Protein AF-A0A258LNI6-F1 (afdb_monomer)

Foldseek 3Di:
DLQPPAKDKDKDKDWQQDQAFDAQWWKKKFFAAPVRHTPDIDIDDPVRWDPDPVDRVVGDGHGDMDITMDIDGNSPPHTDGMDMDTHD

Radius of gyration: 14.71 Å; Cα contacts (8 Å, |Δi|>4): 167; chains: 1; bounding box: 44×24×39 Å

Mean predicted aligned error: 4.55 Å

Solvent-accessible surface area (backbone atoms only — not comparable to full-atom values): 5318 Å² total; per-residue (Å²): 141,76,90,70,63,44,68,44,74,52,74,52,70,51,66,38,87,50,90,53,67,40,73,60,47,36,36,37,45,31,34,10,27,89,83,68,46,80,75,45,74,47,78,40,50,44,81,76,46,46,98,48,67,68,52,57,76,70,31,41,43,45,66,37,72,47,80,36,59,47,79,48,73,43,79,73,57,77,70,67,46,74,50,78,47,80,43,128

pLDDT: mean 90.92, std 11.18, range [41.69, 97.62]

Sequence (88 aa):
DAERSGLIYFSTTLINTGNHTVAFPDLELTLTDTQENPVLRRLFKPAEYLITQALVDDGFKARAEVKIKLAMTTSGAPVSGYRVFVTY

Secondary structure (DSSP, 8-state):
--TTTTEEEEEEEEE--SSS-BPPPEEEEEEE-TT--EEEEEEE-HHHHSS-HHHHH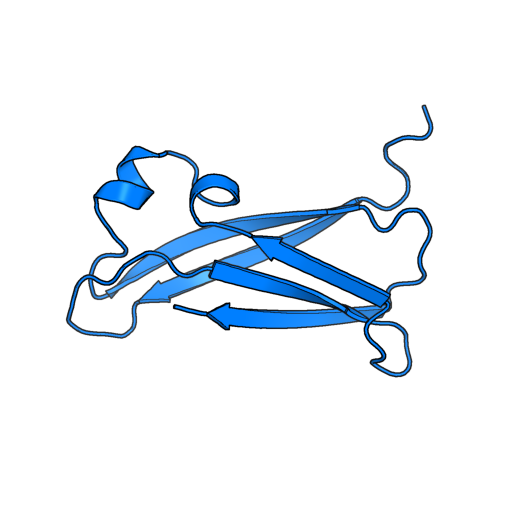H-B-TT-EEEEEEEEE-TT----EEEEEEE-

Structure (mmCIF, N/CA/C/O backbone):
data_AF-A0A258LNI6-F1
#
_entry.id   AF-A0A258LNI6-F1
#
loop_
_atom_site.group_PDB
_atom_site.id
_atom_site.type_symbol
_atom_site.label_atom_id
_atom_site.label_alt_id
_atom_site.label_comp_id
_atom_site.label_asym_id
_atom_site.label_entity_id
_atom_site.label_seq_id
_atom_site.pdbx_PDB_ins_code
_atom_site.Cartn_x
_atom_site.Cartn_y
_atom_site.Cartn_z
_atom_site.occupancy
_atom_site.B_iso_or_equiv
_atom_site.auth_seq_id
_atom_site.auth_comp_id
_atom_site.auth_asym_id
_atom_site.auth_atom_id
_atom_site.pdbx_PDB_model_num
ATOM 1 N N . ASP A 1 1 ? -25.131 10.984 4.621 1.00 41.69 1 ASP A N 1
ATOM 2 C CA . ASP A 1 1 ? -23.682 11.243 4.682 1.00 41.69 1 ASP A CA 1
ATOM 3 C C . ASP A 1 1 ? -23.019 10.349 5.741 1.00 41.69 1 ASP A C 1
ATOM 5 O O . ASP A 1 1 ? -22.459 10.829 6.713 1.00 41.69 1 ASP A O 1
ATOM 9 N N . ALA A 1 2 ? -23.165 9.023 5.600 1.00 44.84 2 ALA A N 1
ATOM 10 C CA . ALA A 1 2 ? -22.728 8.024 6.589 1.00 44.84 2 ALA A CA 1
ATOM 11 C C . ALA A 1 2 ? -21.527 7.184 6.106 1.00 44.84 2 ALA A C 1
ATOM 13 O O . ALA A 1 2 ? -21.027 6.337 6.837 1.00 44.84 2 ALA A O 1
ATOM 14 N N . GLU A 1 3 ? -21.044 7.423 4.883 1.00 52.22 3 GLU A N 1
ATOM 15 C CA . GLU A 1 3 ? -20.071 6.545 4.217 1.00 52.22 3 GLU A CA 1
ATOM 16 C C . GLU A 1 3 ? -18.600 6.911 4.481 1.00 52.22 3 GLU A C 1
ATOM 18 O O . GLU A 1 3 ? -17.700 6.229 4.000 1.00 52.22 3 GLU A O 1
ATOM 23 N N . ARG A 1 4 ? -18.323 7.971 5.258 1.00 53.25 4 ARG A N 1
ATOM 24 C CA . ARG A 1 4 ? -16.946 8.410 5.579 1.00 53.25 4 ARG A CA 1
ATOM 25 C C . ARG A 1 4 ? -16.536 8.244 7.041 1.00 53.25 4 ARG A C 1
ATOM 27 O O . ARG A 1 4 ? -15.416 8.608 7.398 1.00 53.25 4 ARG A O 1
ATOM 34 N N . SER A 1 5 ? -17.390 7.678 7.888 1.00 59.66 5 SER A N 1
ATOM 35 C CA . SER A 1 5 ? -17.015 7.350 9.264 1.00 59.66 5 SER A CA 1
ATOM 36 C C . SER A 1 5 ? -16.109 6.117 9.261 1.00 59.66 5 SER A C 1
ATOM 38 O O . SER A 1 5 ? -16.569 5.005 9.018 1.00 59.66 5 SER A O 1
ATOM 40 N N . GLY A 1 6 ? -14.810 6.314 9.507 1.00 82.06 6 GLY A N 1
ATOM 41 C CA . GLY A 1 6 ? -13.853 5.214 9.660 1.00 82.06 6 GLY A CA 1
ATOM 42 C C . GLY A 1 6 ? -12.903 4.968 8.486 1.00 82.06 6 GLY A C 1
ATOM 43 O O . GLY A 1 6 ? -12.329 3.893 8.402 1.00 82.06 6 GLY A O 1
ATOM 44 N N . LEU A 1 7 ? -12.701 5.906 7.558 1.00 89.25 7 LEU A N 1
ATOM 45 C CA . LEU A 1 7 ? -11.678 5.719 6.521 1.00 89.25 7 LEU A CA 1
ATOM 46 C C . LEU A 1 7 ? -10.266 5.936 7.088 1.00 89.25 7 LEU A C 1
ATOM 48 O O . LEU A 1 7 ? -9.941 7.025 7.560 1.00 89.25 7 LEU A O 1
ATOM 52 N N . ILE A 1 8 ? -9.415 4.917 6.989 1.00 91.69 8 ILE A N 1
ATOM 53 C CA . I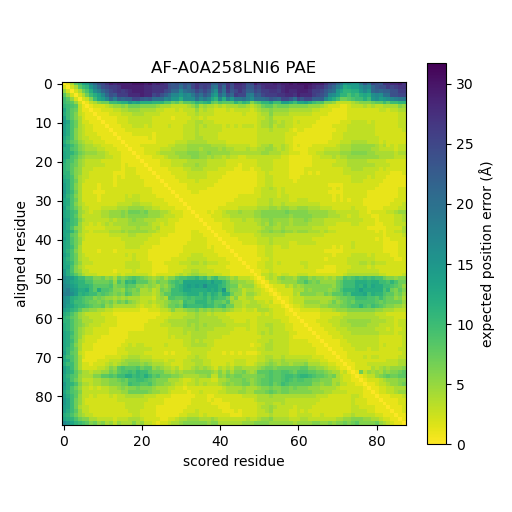LE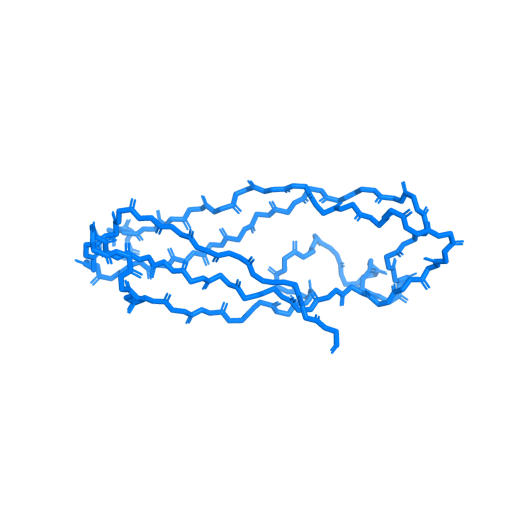 A 1 8 ? -7.996 4.967 7.351 1.00 91.69 8 ILE A CA 1
ATOM 54 C C . ILE A 1 8 ? -7.148 4.926 6.084 1.00 91.69 8 ILE A C 1
ATOM 56 O O . ILE A 1 8 ? -7.398 4.136 5.170 1.00 91.69 8 ILE A O 1
ATOM 60 N N . TYR A 1 9 ? -6.108 5.761 6.060 1.00 93.62 9 TYR A N 1
ATOM 61 C CA . TYR A 1 9 ? -5.080 5.738 5.030 1.00 93.62 9 TYR A CA 1
ATOM 62 C C . TYR A 1 9 ? -3.739 5.303 5.606 1.00 93.62 9 TYR A C 1
ATOM 64 O O . TYR A 1 9 ? -3.233 5.917 6.544 1.00 93.62 9 TYR A O 1
ATOM 72 N N . PHE A 1 10 ? -3.127 4.306 4.980 1.00 94.75 10 PHE A N 1
ATOM 73 C CA . PHE A 1 10 ? -1.759 3.891 5.251 1.00 94.75 10 PHE A CA 1
ATOM 74 C C . PHE A 1 10 ? -0.864 4.373 4.108 1.00 94.75 10 PHE A C 1
ATOM 76 O O . PHE A 1 10 ? -1.009 3.921 2.973 1.00 94.75 10 PHE A O 1
ATOM 83 N N . SER A 1 11 ? 0.025 5.325 4.390 1.00 95.31 11 SER A N 1
ATOM 84 C CA . SER A 1 11 ? 0.988 5.840 3.408 1.00 95.31 11 SER A CA 1
ATOM 85 C C . SER A 1 11 ? 2.371 5.294 3.727 1.00 95.31 11 SER A C 1
ATOM 87 O O . SER A 1 11 ? 2.824 5.413 4.863 1.00 95.31 11 SER A O 1
ATOM 89 N N . THR A 1 12 ? 3.043 4.715 2.738 1.00 94.69 12 THR A N 1
ATOM 90 C CA . THR A 1 12 ? 4.397 4.175 2.906 1.00 94.69 12 THR A CA 1
ATOM 91 C C . THR A 1 12 ? 5.204 4.307 1.617 1.00 94.69 12 THR A C 1
ATOM 93 O O . THR A 1 12 ? 4.662 4.645 0.562 1.00 94.69 12 THR A O 1
ATOM 96 N N . THR A 1 13 ? 6.498 4.020 1.699 1.00 95.94 13 THR A N 1
ATOM 97 C CA . THR A 1 13 ? 7.387 3.889 0.546 1.00 95.94 13 THR A CA 1
ATOM 98 C C . THR A 1 13 ? 7.803 2.429 0.420 1.00 95.94 13 THR A C 1
ATOM 100 O O . THR A 1 13 ? 8.420 1.878 1.331 1.00 95.94 13 THR A O 1
ATOM 103 N N . LEU A 1 14 ? 7.485 1.803 -0.711 1.00 95.50 14 LEU A N 1
ATOM 104 C CA . LEU A 1 14 ? 8.075 0.525 -1.096 1.00 95.50 14 LEU A CA 1
ATOM 105 C C . LEU A 1 14 ? 9.440 0.777 -1.726 1.00 95.50 14 LEU A C 1
ATOM 107 O O . LEU A 1 14 ? 9.580 1.689 -2.538 1.00 95.50 14 LEU A O 1
ATOM 111 N N . ILE A 1 15 ? 10.429 -0.046 -1.382 1.00 96.50 15 ILE A N 1
ATOM 112 C CA . ILE A 1 15 ? 11.792 0.051 -1.913 1.00 96.50 15 ILE A CA 1
ATOM 113 C C . ILE A 1 15 ? 12.233 -1.339 -2.369 1.00 96.50 15 ILE A C 1
ATOM 115 O O . ILE A 1 15 ? 12.244 -2.276 -1.569 1.00 96.50 15 ILE A O 1
ATOM 119 N N . ASN A 1 16 ? 12.629 -1.475 -3.636 1.00 96.50 16 ASN A N 1
ATOM 120 C CA . ASN A 1 16 ? 13.306 -2.674 -4.114 1.00 96.50 16 ASN A CA 1
ATOM 121 C C . ASN A 1 16 ? 14.792 -2.549 -3.766 1.00 96.50 16 ASN A C 1
ATOM 123 O O . ASN A 1 16 ? 15.557 -1.884 -4.461 1.00 96.50 16 ASN A O 1
ATOM 127 N N . THR A 1 17 ? 15.220 -3.191 -2.682 1.00 96.50 17 THR A N 1
ATOM 128 C CA . THR A 1 17 ? 16.622 -3.158 -2.230 1.00 96.50 17 THR A CA 1
ATOM 129 C C . THR A 1 17 ? 17.536 -4.117 -3.003 1.00 96.50 17 THR A C 1
ATOM 131 O O . THR A 1 17 ? 18.746 -4.127 -2.769 1.00 96.50 17 THR A O 1
ATOM 134 N N . GLY A 1 18 ? 16.984 -4.906 -3.927 1.00 96.38 18 GLY A N 1
ATOM 135 C CA . GLY A 1 18 ? 17.710 -5.853 -4.763 1.00 96.38 18 GLY A CA 1
ATOM 136 C C . GLY A 1 18 ? 18.364 -5.225 -5.996 1.00 96.38 18 GLY A C 1
ATOM 137 O O . GLY A 1 18 ? 18.230 -4.036 -6.288 1.00 96.38 18 GLY A O 1
ATOM 138 N N . ASN A 1 19 ? 19.082 -6.067 -6.742 1.00 97.62 19 ASN A N 1
ATOM 139 C CA . ASN A 1 19 ? 19.789 -5.688 -7.973 1.00 97.62 19 ASN A CA 1
ATOM 140 C C . ASN A 1 19 ? 19.038 -6.087 -9.254 1.00 97.62 19 ASN A C 1
ATOM 142 O O . ASN A 1 19 ? 19.561 -5.908 -10.350 1.00 97.62 19 ASN A O 1
ATOM 146 N N . HIS A 1 20 ? 17.827 -6.628 -9.126 1.00 96.88 20 HIS A N 1
ATOM 147 C CA . HIS A 1 20 ? 17.018 -7.095 -10.246 1.00 96.88 20 HIS A CA 1
ATOM 148 C C . HIS A 1 20 ? 15.631 -6.463 -10.205 1.00 96.88 20 HIS A C 1
ATOM 150 O O . HIS A 1 20 ? 15.106 -6.165 -9.131 1.00 96.88 20 HIS A O 1
ATOM 156 N N . THR A 1 21 ? 15.045 -6.273 -11.385 1.00 96.56 21 THR A N 1
ATOM 157 C CA . THR A 1 21 ? 13.618 -5.976 -11.508 1.00 96.56 21 THR A CA 1
ATOM 158 C C . THR A 1 21 ? 12.821 -7.195 -11.056 1.00 96.56 21 THR A C 1
ATOM 160 O O . THR A 1 21 ? 13.120 -8.316 -11.467 1.00 96.56 21 THR A O 1
ATOM 163 N N . VAL A 1 22 ? 11.821 -6.970 -10.210 1.00 95.62 22 VAL A N 1
ATOM 164 C CA . VAL A 1 22 ? 10.893 -7.998 -9.712 1.00 95.62 22 VAL A CA 1
ATOM 165 C C . VAL A 1 22 ? 9.456 -7.593 -10.028 1.00 95.62 22 VAL A C 1
ATOM 167 O O . VAL A 1 22 ? 9.209 -6.453 -10.412 1.00 95.62 22 VAL A O 1
ATOM 170 N N . ALA A 1 23 ? 8.493 -8.500 -9.878 1.00 95.62 23 ALA A N 1
ATOM 171 C CA . ALA A 1 23 ? 7.084 -8.116 -9.933 1.00 95.62 23 ALA A CA 1
ATOM 172 C C . ALA A 1 23 ? 6.743 -7.155 -8.780 1.00 95.62 23 ALA A C 1
ATOM 174 O O . ALA A 1 23 ? 7.381 -7.184 -7.729 1.00 95.62 23 ALA A O 1
ATOM 175 N N . PHE A 1 24 ? 5.731 -6.305 -8.948 1.00 96.69 24 PHE A N 1
ATOM 176 C CA . PHE A 1 24 ? 5.175 -5.595 -7.799 1.00 96.69 24 PHE A CA 1
ATOM 177 C C . PHE A 1 24 ? 4.473 -6.596 -6.867 1.00 96.69 24 PHE A C 1
ATOM 179 O O . PHE A 1 24 ? 3.734 -7.447 -7.363 1.00 96.69 24 PHE A O 1
ATOM 186 N N . PRO A 1 25 ? 4.695 -6.523 -5.544 1.00 96.50 25 PRO A N 1
ATOM 187 C CA . PRO A 1 25 ? 4.153 -7.506 -4.616 1.00 96.50 25 PRO A CA 1
ATOM 188 C C . PRO A 1 25 ? 2.668 -7.271 -4.335 1.00 96.50 25 PRO A C 1
ATOM 190 O O . PRO A 1 25 ? 2.161 -6.153 -4.441 1.00 96.50 25 PRO A O 1
ATOM 193 N N . ASP A 1 26 ? 1.983 -8.295 -3.858 1.00 97.19 26 ASP A N 1
ATOM 194 C CA . ASP A 1 26 ? 0.755 -8.077 -3.109 1.00 97.19 26 ASP A CA 1
ATOM 195 C C . ASP A 1 26 ? 1.087 -7.510 -1.722 1.00 97.19 26 ASP A C 1
ATOM 197 O O . ASP A 1 26 ? 2.112 -7.841 -1.114 1.00 97.19 26 ASP A O 1
ATOM 201 N N . LEU A 1 27 ? 0.207 -6.656 -1.205 1.00 97.62 27 LEU A N 1
ATOM 202 C CA . LEU A 1 27 ? 0.349 -6.073 0.126 1.00 97.62 27 LEU A CA 1
ATOM 203 C C . LEU A 1 27 ? -0.834 -6.466 0.991 1.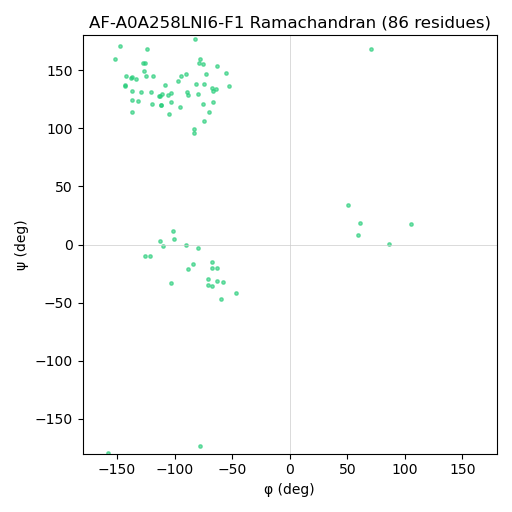00 97.62 27 LEU A C 1
ATOM 205 O O . LEU A 1 27 ? -1.972 -6.123 0.684 1.00 97.62 27 LEU A O 1
ATOM 209 N N . GLU A 1 28 ? -0.581 -7.134 2.105 1.00 97.62 28 GLU A N 1
ATOM 210 C CA . GLU A 1 28 ? -1.614 -7.370 3.105 1.00 97.62 28 GLU A CA 1
ATOM 211 C C . GLU A 1 28 ? -1.527 -6.291 4.183 1.00 97.62 28 GLU A C 1
ATOM 213 O O . GLU A 1 28 ? -0.523 -6.195 4.887 1.00 97.62 28 GLU A O 1
ATOM 218 N N . LEU A 1 29 ? -2.586 -5.495 4.338 1.00 97.31 29 LEU A N 1
ATOM 219 C CA . LEU A 1 29 ? -2.753 -4.589 5.472 1.00 97.31 29 LEU A CA 1
ATOM 220 C C . LEU A 1 29 ? -3.754 -5.212 6.441 1.00 97.31 29 LEU A C 1
ATOM 222 O O . LEU A 1 29 ? -4.900 -5.492 6.083 1.00 97.31 29 LEU A O 1
ATOM 226 N N . THR A 1 30 ? -3.319 -5.396 7.680 1.00 97.25 30 TH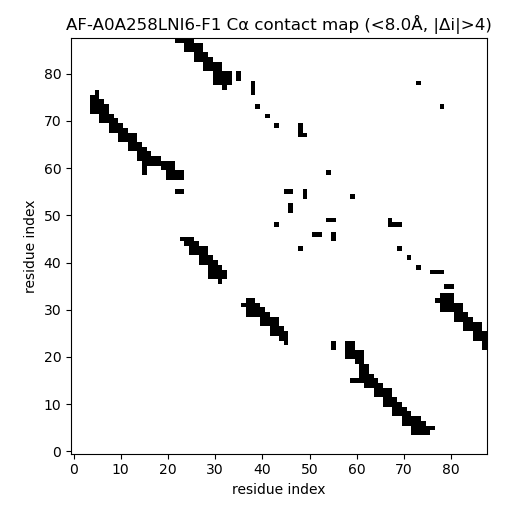R A N 1
ATOM 227 C CA . THR A 1 30 ? -4.166 -5.815 8.795 1.00 97.25 30 THR A CA 1
ATOM 228 C C . THR A 1 30 ? -4.246 -4.672 9.799 1.00 97.25 30 THR A C 1
ATOM 230 O O . THR A 1 30 ? -3.217 -4.163 10.232 1.00 97.25 30 THR A O 1
ATOM 233 N N . LEU A 1 31 ? -5.452 -4.272 10.186 1.00 96.31 31 LEU A N 1
ATOM 234 C CA . LEU A 1 31 ? -5.692 -3.347 11.293 1.00 96.31 31 LEU A CA 1
ATOM 235 C C . LEU A 1 31 ? -5.953 -4.147 12.568 1.00 96.31 31 LEU A C 1
ATOM 237 O O . LEU A 1 31 ? -6.560 -5.220 12.506 1.00 96.31 31 LEU A O 1
ATOM 241 N N . THR A 1 32 ? -5.511 -3.633 13.714 1.00 96.81 32 THR A N 1
ATOM 242 C CA . THR A 1 32 ? -5.611 -4.333 15.002 1.00 96.81 32 THR A CA 1
ATOM 243 C C . THR A 1 32 ? -6.303 -3.509 16.081 1.00 96.81 32 THR A C 1
ATOM 245 O O . THR A 1 32 ? -6.297 -2.276 16.026 1.00 96.81 32 THR A O 1
ATOM 248 N N . ASP A 1 33 ? -6.867 -4.187 17.080 1.00 95.19 33 ASP A N 1
ATOM 249 C CA . ASP A 1 33 ? -7.355 -3.564 18.316 1.00 95.19 33 ASP A CA 1
ATOM 250 C C . ASP A 1 33 ? -6.199 -3.223 19.286 1.00 95.19 33 ASP A C 1
ATOM 252 O O . ASP A 1 33 ? -5.016 -3.342 18.949 1.00 95.19 33 ASP A O 1
ATOM 256 N N . THR A 1 34 ? -6.540 -2.772 20.496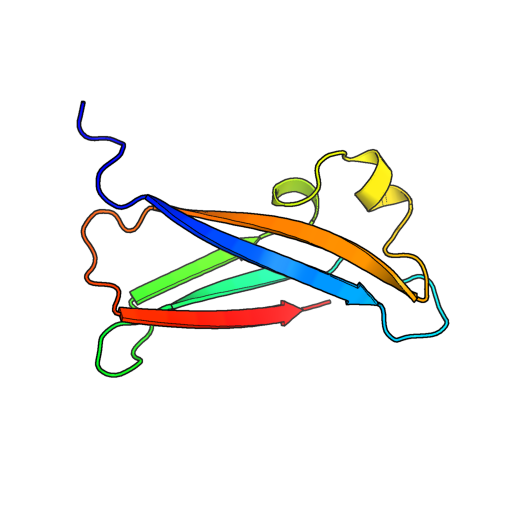 1.00 95.50 34 THR A N 1
ATOM 257 C CA . THR A 1 34 ? -5.585 -2.420 21.566 1.00 95.50 34 THR A CA 1
ATOM 258 C C . THR A 1 34 ? -4.821 -3.615 22.142 1.00 95.50 34 THR A C 1
ATOM 260 O O . THR A 1 34 ? -3.821 -3.419 22.826 1.00 95.50 34 THR A O 1
ATOM 263 N N . GLN A 1 35 ? -5.278 -4.839 21.880 1.00 96.44 35 GLN A N 1
ATOM 264 C CA . GLN A 1 35 ? -4.645 -6.095 22.291 1.00 96.44 35 GLN A CA 1
ATOM 265 C C . GLN A 1 35 ? -3.870 -6.741 21.128 1.00 96.44 35 GLN A C 1
ATOM 267 O O . GLN A 1 35 ? -3.467 -7.897 21.214 1.00 96.44 35 GLN A O 1
ATOM 272 N N . GLU A 1 36 ? -3.670 -5.998 20.034 1.00 94.75 36 GLU A N 1
ATOM 273 C CA . GLU A 1 36 ? -3.058 -6.449 18.783 1.00 94.75 36 GLU A CA 1
ATOM 274 C C . GLU A 1 36 ? -3.785 -7.598 18.054 1.00 94.75 36 GLU A C 1
ATOM 276 O O . GLU A 1 36 ? -3.206 -8.253 17.168 1.00 94.75 36 GLU A O 1
ATOM 281 N N . ASN A 1 37 ? -5.061 -7.832 18.366 1.00 96.25 37 ASN A N 1
ATOM 282 C CA . ASN A 1 37 ? -5.875 -8.790 17.624 1.00 96.25 37 ASN A CA 1
ATOM 283 C C . ASN A 1 37 ? -6.259 -8.196 16.263 1.00 96.25 37 ASN A C 1
ATOM 285 O O . ASN A 1 37 ? -6.619 -7.018 16.197 1.00 96.25 37 ASN A O 1
ATOM 289 N N . PRO A 1 38 ? -6.215 -8.975 15.166 1.00 96.56 38 PRO A N 1
ATOM 290 C CA . PRO A 1 38 ? -6.641 -8.497 13.857 1.00 96.56 38 PRO A CA 1
ATOM 291 C C . PRO A 1 38 ? -8.152 -8.235 13.850 1.00 96.56 38 PRO A C 1
ATOM 293 O O . PRO A 1 38 ? -8.939 -9.146 14.093 1.00 96.56 38 PRO A O 1
ATOM 296 N N . VAL A 1 39 ? -8.556 -7.006 13.529 1.00 95.62 39 VAL A N 1
ATOM 297 C CA . VAL A 1 39 ? -9.977 -6.626 13.407 1.00 95.62 39 VAL A CA 1
ATOM 298 C C . VAL A 1 39 ? -10.420 -6.512 11.955 1.00 95.62 39 VAL A C 1
ATOM 300 O O . VAL A 1 39 ? -11.560 -6.824 11.626 1.00 95.62 39 VAL A O 1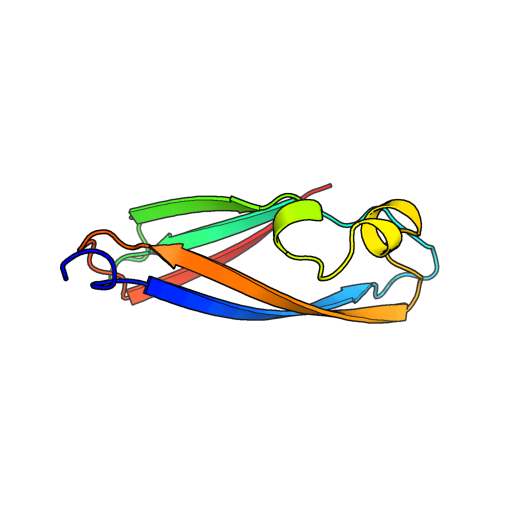
ATOM 303 N N . LEU A 1 40 ? -9.515 -6.093 11.069 1.00 95.75 40 LEU A N 1
ATOM 304 C CA . LEU A 1 40 ? -9.752 -5.991 9.632 1.00 95.75 40 LEU A CA 1
ATOM 305 C C . LEU A 1 40 ? -8.497 -6.406 8.885 1.00 95.75 40 LEU A C 1
ATOM 307 O O . LEU A 1 40 ? -7.384 -6.120 9.323 1.00 95.75 40 LEU A O 1
ATOM 311 N N . ARG A 1 41 ? -8.679 -7.050 7.737 1.00 96.06 41 ARG A N 1
ATOM 312 C CA . ARG A 1 41 ? -7.590 -7.482 6.867 1.00 96.06 41 ARG A CA 1
ATOM 313 C C . ARG A 1 41 ? -8.002 -7.318 5.420 1.00 96.06 41 ARG A C 1
ATOM 315 O O . ARG A 1 41 ? -9.110 -7.697 5.044 1.00 96.06 41 ARG A O 1
ATOM 322 N N . ARG A 1 42 ? -7.092 -6.791 4.608 1.00 95.94 42 ARG A N 1
ATOM 323 C CA . ARG A 1 42 ? -7.268 -6.705 3.161 1.00 95.94 42 ARG A CA 1
ATOM 324 C C . ARG A 1 42 ? -5.947 -6.946 2.451 1.00 95.94 42 ARG A C 1
ATOM 326 O O . ARG A 1 42 ? -4.922 -6.390 2.841 1.00 95.94 42 ARG A O 1
ATOM 333 N N . LEU A 1 43 ? -6.020 -7.732 1.385 1.00 97.12 43 LEU A N 1
ATOM 334 C CA . LEU A 1 43 ? -4.963 -7.876 0.397 1.00 97.12 43 LEU A CA 1
ATOM 335 C C . LEU A 1 43 ? -5.166 -6.822 -0.695 1.00 97.12 43 LEU A C 1
ATOM 337 O O . LEU A 1 43 ? -6.278 -6.674 -1.200 1.00 97.12 43 LEU A O 1
ATOM 341 N N . PHE A 1 44 ? -4.106 -6.104 -1.036 1.00 96.94 44 PHE A N 1
ATOM 342 C CA . PHE A 1 44 ? -4.062 -5.122 -2.108 1.00 96.94 44 PHE A CA 1
ATOM 343 C C . PHE A 1 44 ? -3.167 -5.654 -3.219 1.00 96.94 44 PHE A C 1
ATOM 345 O O . PHE A 1 44 ? -1.975 -5.894 -3.007 1.00 96.94 44 PHE A O 1
ATOM 352 N N . LYS A 1 45 ? -3.744 -5.814 -4.406 1.00 96.00 45 LYS A N 1
ATOM 353 C CA . LYS A 1 45 ? -3.016 -6.136 -5.631 1.00 96.00 45 LYS A CA 1
ATOM 354 C C . LYS A 1 45 ? -2.281 -4.896 -6.157 1.00 96.00 45 LYS A C 1
ATOM 356 O O . LYS A 1 45 ? -2.755 -3.782 -5.927 1.00 96.00 45 LYS A O 1
ATOM 361 N N . PRO A 1 46 ? -1.190 -5.050 -6.931 1.00 95.81 46 PRO A N 1
ATOM 362 C CA . PRO A 1 46 ? -0.468 -3.930 -7.546 1.00 95.81 46 PRO A CA 1
ATOM 363 C C . PRO A 1 46 ? -1.354 -2.899 -8.249 1.00 95.81 46 PRO A C 1
ATOM 365 O O . PRO A 1 46 ? -1.173 -1.696 -8.069 1.00 95.81 46 PRO A O 1
ATOM 368 N N . ALA A 1 47 ? -2.367 -3.364 -8.981 1.00 93.88 47 ALA A N 1
ATOM 369 C CA . ALA A 1 47 ? -3.314 -2.502 -9.686 1.00 93.88 47 ALA A CA 1
ATOM 370 C C . ALA A 1 47 ? -4.155 -1.600 -8.756 1.00 93.88 47 ALA A C 1
ATOM 372 O O . ALA A 1 47 ? -4.702 -0.600 -9.208 1.00 93.88 47 ALA A O 1
ATOM 373 N N . GLU A 1 48 ? -4.271 -1.930 -7.465 1.00 94.38 48 GLU A N 1
ATOM 374 C CA . GLU A 1 48 ? -5.057 -1.161 -6.492 1.00 94.38 48 GLU A CA 1
ATOM 375 C C . GLU A 1 48 ? -4.258 -0.043 -5.813 1.00 94.38 48 GLU A C 1
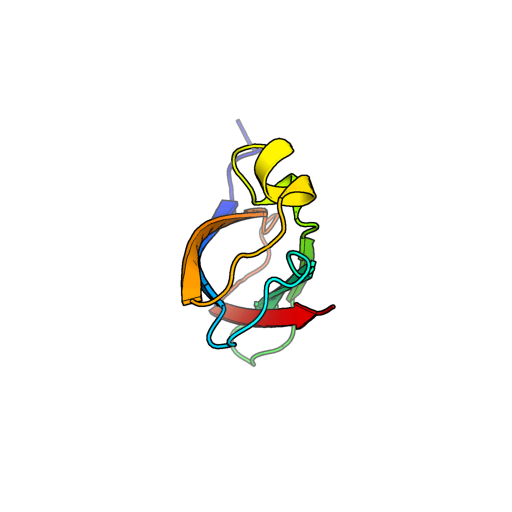ATOM 377 O O . GLU A 1 48 ? -4.858 0.877 -5.256 1.00 94.38 48 GLU A O 1
ATOM 382 N N . TYR A 1 49 ? -2.923 -0.122 -5.813 1.00 94.25 49 TYR A N 1
ATOM 383 C CA . TYR A 1 49 ? -2.074 0.831 -5.088 1.00 94.25 49 TYR A CA 1
ATOM 384 C C . TYR A 1 49 ? -1.078 1.592 -5.968 1.00 94.25 49 TYR A C 1
ATOM 386 O O . TYR A 1 49 ? -0.453 2.544 -5.492 1.00 94.25 49 TYR A O 1
ATOM 394 N N . LEU A 1 50 ? -0.918 1.199 -7.233 1.00 93.56 50 LEU A N 1
ATOM 395 C CA . LEU A 1 50 ? -0.111 1.925 -8.209 1.00 93.56 50 LEU A CA 1
ATOM 396 C C . LEU A 1 50 ? -0.952 2.954 -8.968 1.00 93.56 50 LEU A C 1
ATOM 398 O O . LEU A 1 50 ? -2.129 2.756 -9.243 1.00 93.56 50 LEU A O 1
ATOM 402 N N . ILE A 1 51 ? -0.315 4.071 -9.323 1.00 82.44 51 ILE A N 1
ATOM 403 C CA . ILE A 1 51 ? -0.971 5.204 -9.996 1.00 82.44 51 ILE A CA 1
ATOM 404 C C . ILE A 1 51 ? -1.328 4.857 -11.449 1.00 82.44 51 ILE A C 1
ATOM 406 O O . ILE A 1 51 ? -2.297 5.385 -11.991 1.00 82.44 51 ILE A O 1
ATOM 410 N N . THR A 1 52 ? -0.550 3.982 -12.093 1.00 82.25 52 THR A N 1
ATOM 411 C CA . THR A 1 52 ? -0.774 3.570 -13.481 1.00 82.25 52 THR A CA 1
ATOM 412 C C . THR A 1 52 ? -0.568 2.070 -13.650 1.00 82.25 52 THR A C 1
ATOM 414 O O . THR A 1 52 ? 0.350 1.485 -13.075 1.00 82.25 52 THR A O 1
ATOM 417 N N . GLN A 1 53 ? -1.392 1.456 -14.500 1.00 78.06 53 GLN A N 1
ATOM 418 C CA . GLN A 1 53 ? -1.250 0.044 -14.862 1.00 78.06 53 GLN A CA 1
ATOM 419 C C . GLN A 1 53 ? 0.077 -0.229 -15.590 1.00 78.06 53 GLN A C 1
ATOM 421 O O . GLN A 1 53 ? 0.673 -1.276 -15.393 1.00 78.06 53 GLN A O 1
ATOM 426 N N . ALA A 1 54 ? 0.593 0.747 -16.346 1.00 74.81 54 ALA A N 1
ATOM 427 C CA . ALA A 1 54 ? 1.883 0.635 -17.026 1.00 74.81 54 ALA A CA 1
ATOM 428 C C . ALA A 1 54 ? 3.050 0.348 -16.061 1.00 74.81 54 ALA A C 1
ATOM 430 O O . ALA A 1 54 ? 3.984 -0.354 -16.427 1.00 74.81 54 ALA A O 1
ATOM 431 N N . LEU A 1 55 ? 2.994 0.845 -14.816 1.00 80.31 55 LEU A N 1
ATOM 432 C CA . LEU A 1 55 ? 4.003 0.511 -13.807 1.00 80.31 55 LEU A CA 1
ATOM 433 C C . LEU A 1 55 ? 3.938 -0.963 -13.399 1.00 80.31 55 LEU A C 1
ATOM 435 O O . LEU A 1 55 ? 4.980 -1.556 -13.150 1.00 80.31 55 LEU A O 1
ATOM 439 N N . VAL A 1 56 ? 2.741 -1.555 -13.346 1.00 81.25 56 VAL A N 1
ATOM 440 C CA . VAL A 1 56 ? 2.577 -2.984 -13.035 1.00 81.25 56 VAL A CA 1
ATOM 441 C C . VAL A 1 56 ? 3.327 -3.824 -14.069 1.00 81.25 56 VAL A C 1
ATOM 443 O O . VAL A 1 56 ? 4.094 -4.707 -13.689 1.00 81.25 56 VAL A O 1
ATOM 446 N N . ASP A 1 57 ? 3.146 -3.502 -15.352 1.00 84.94 57 ASP A N 1
ATOM 447 C CA . ASP A 1 57 ? 3.727 -4.247 -16.473 1.00 84.94 57 ASP A CA 1
ATOM 448 C C . ASP A 1 57 ? 5.254 -4.054 -16.577 1.00 84.94 57 ASP A C 1
ATOM 450 O O . ASP A 1 57 ? 5.981 -4.995 -16.894 1.00 84.94 57 ASP A O 1
ATOM 454 N N . ASP A 1 58 ? 5.755 -2.860 -16.243 1.00 87.81 58 ASP A N 1
ATOM 455 C CA . ASP A 1 58 ? 7.191 -2.533 -16.194 1.00 87.81 58 ASP A CA 1
ATOM 456 C C . ASP A 1 58 ? 7.951 -3.268 -15.070 1.00 87.81 58 ASP A C 1
ATOM 458 O O . ASP A 1 58 ? 9.186 -3.361 -15.099 1.00 87.81 58 ASP A O 1
ATOM 462 N N . GLY A 1 59 ? 7.226 -3.750 -14.058 1.00 92.31 59 GLY A N 1
ATOM 463 C CA . GLY A 1 59 ? 7.785 -4.341 -12.850 1.00 92.31 59 GLY A CA 1
ATOM 464 C C . GLY A 1 59 ? 8.465 -3.331 -11.918 1.00 92.31 59 GLY A C 1
ATOM 465 O O . GLY A 1 59 ? 8.736 -2.169 -12.241 1.00 92.31 59 GLY A O 1
ATOM 466 N N . PHE A 1 60 ? 8.772 -3.789 -10.707 1.00 96.06 60 PHE A N 1
ATOM 467 C CA . PHE A 1 60 ? 9.451 -2.993 -9.702 1.00 96.06 60 PHE A CA 1
ATOM 468 C C . PHE A 1 60 ? 10.965 -3.017 -9.936 1.00 96.06 60 PHE A C 1
ATOM 470 O O . PHE A 1 60 ? 11.674 -3.945 -9.534 1.00 96.06 60 PHE A O 1
ATOM 477 N N . LYS A 1 61 ? 11.460 -1.987 -10.628 1.00 96.69 61 LYS A N 1
ATOM 478 C CA . LYS A 1 61 ? 12.863 -1.855 -11.052 1.00 96.69 61 LYS A CA 1
ATOM 479 C C . LYS A 1 61 ? 13.844 -1.952 -9.876 1.00 96.69 61 LYS A C 1
ATOM 481 O O . LYS A 1 61 ? 13.546 -1.531 -8.759 1.00 96.69 61 LYS A O 1
ATOM 486 N N . ALA A 1 62 ? 15.029 -2.503 -10.141 1.00 96.94 62 ALA A N 1
ATOM 487 C CA . ALA A 1 62 ? 16.108 -2.605 -9.158 1.00 96.94 62 ALA A CA 1
ATOM 488 C C . ALA A 1 62 ? 16.421 -1.237 -8.534 1.00 96.94 62 ALA A C 1
ATOM 490 O O . ALA A 1 62 ? 16.516 -0.243 -9.255 1.00 96.94 62 ALA A O 1
ATOM 491 N N . ARG A 1 63 ? 16.607 -1.191 -7.209 1.00 96.75 63 ARG A N 1
ATOM 492 C CA . ARG A 1 63 ? 16.926 0.036 -6.451 1.00 96.75 63 ARG A CA 1
ATOM 493 C C . ARG A 1 63 ? 15.890 1.161 -6.555 1.00 96.75 63 ARG A C 1
ATOM 495 O O . ARG A 1 63 ? 16.155 2.256 -6.067 1.00 96.75 63 ARG A O 1
ATOM 502 N N . ALA A 1 64 ? 14.728 0.913 -7.156 1.00 95.31 64 ALA A N 1
ATOM 503 C CA . ALA A 1 64 ? 13.669 1.902 -7.249 1.00 95.31 64 ALA A CA 1
ATOM 504 C C . ALA A 1 64 ? 12.884 2.004 -5.936 1.00 95.31 64 ALA A C 1
ATOM 506 O O . ALA A 1 64 ? 12.797 1.055 -5.151 1.00 95.31 64 ALA A O 1
ATOM 507 N N . GLU A 1 65 ? 12.255 3.158 -5.748 1.00 95.44 65 GLU A N 1
ATOM 508 C CA . GLU A 1 65 ? 11.309 3.419 -4.673 1.00 95.44 65 GLU A CA 1
ATOM 509 C C . GLU A 1 65 ? 9.981 3.920 -5.240 1.00 95.44 65 GLU A C 1
ATOM 511 O O . GLU A 1 65 ? 9.943 4.634 -6.244 1.00 95.44 65 GLU A O 1
ATOM 516 N N . VAL A 1 66 ? 8.879 3.536 -4.600 1.00 93.94 66 VAL A N 1
ATOM 517 C CA . VAL A 1 66 ? 7.529 3.961 -4.978 1.00 93.94 66 VAL A CA 1
ATOM 518 C C . VAL A 1 66 ? 6.754 4.316 -3.719 1.00 93.94 66 VAL A C 1
ATOM 520 O O . VAL A 1 66 ? 6.611 3.504 -2.805 1.00 93.94 66 VAL A O 1
ATOM 523 N N . LYS A 1 67 ? 6.221 5.539 -3.676 1.00 94.69 67 LYS A N 1
ATOM 524 C CA . LYS A 1 67 ? 5.289 5.960 -2.627 1.00 94.69 67 LYS A CA 1
ATOM 525 C C . LYS A 1 67 ? 3.904 5.424 -2.943 1.00 94.69 67 LYS A C 1
ATOM 527 O O . LYS A 1 67 ? 3.397 5.640 -4.041 1.00 94.69 67 LYS A O 1
ATOM 532 N N . ILE A 1 68 ? 3.292 4.773 -1.966 1.00 94.56 68 ILE A N 1
ATOM 533 C CA . ILE A 1 68 ? 1.964 4.180 -2.094 1.00 94.56 68 ILE A CA 1
ATOM 534 C C . ILE A 1 68 ? 1.059 4.657 -0.965 1.00 94.56 68 ILE A C 1
ATOM 536 O O . ILE A 1 68 ? 1.515 5.050 0.115 1.00 94.56 68 ILE A O 1
ATOM 540 N N . LYS A 1 69 ? -0.246 4.605 -1.219 1.00 94.88 69 LYS A N 1
ATOM 541 C CA . LYS A 1 69 ? -1.276 4.945 -0.243 1.00 94.88 69 LYS A CA 1
ATOM 542 C C . LYS A 1 69 ? -2.397 3.919 -0.318 1.00 94.88 69 LYS A C 1
ATOM 544 O O . LYS A 1 69 ? -3.094 3.840 -1.322 1.00 94.88 69 LYS A O 1
ATOM 549 N N . LEU A 1 70 ? -2.567 3.152 0.751 1.00 95.12 70 LEU A N 1
ATOM 550 C CA . LEU A 1 70 ? -3.625 2.157 0.892 1.00 95.12 70 LEU A CA 1
ATOM 551 C C . LEU A 1 70 ? -4.784 2.759 1.683 1.00 95.12 70 LEU A C 1
ATOM 553 O O . LEU A 1 70 ? -4.562 3.493 2.646 1.00 95.12 70 LEU A O 1
ATOM 557 N N . ALA A 1 71 ? -6.014 2.448 1.286 1.00 93.94 71 ALA A N 1
ATOM 558 C CA . ALA A 1 71 ? -7.225 2.930 1.941 1.00 93.94 71 ALA A CA 1
ATOM 559 C C . ALA A 1 71 ? -8.062 1.752 2.453 1.00 93.94 71 ALA A C 1
ATOM 561 O O . ALA A 1 71 ? -8.332 0.801 1.712 1.00 93.94 71 ALA A O 1
ATOM 562 N N . MET A 1 72 ? -8.489 1.823 3.712 1.00 93.44 72 MET A N 1
ATOM 563 C CA . MET A 1 72 ? -9.361 0.827 4.331 1.00 93.44 72 MET A CA 1
ATOM 564 C C . MET A 1 72 ? -10.441 1.513 5.158 1.00 93.44 72 MET A C 1
ATOM 566 O O . MET A 1 72 ? -10.148 2.390 5.965 1.00 93.44 72 MET A O 1
ATOM 570 N N . THR A 1 73 ? -11.688 1.098 4.971 1.00 91.81 73 THR A N 1
ATOM 571 C CA . THR A 1 73 ? -12.811 1.561 5.786 1.00 91.81 73 THR A CA 1
ATOM 572 C C . THR A 1 73 ? -12.946 0.661 7.004 1.00 91.81 73 THR A C 1
ATOM 574 O O . THR A 1 73 ? -12.989 -0.560 6.865 1.00 91.81 73 THR A O 1
ATOM 577 N N . THR A 1 74 ? -13.015 1.252 8.194 1.00 89.38 74 THR A N 1
ATOM 578 C CA . THR A 1 74 ? -13.132 0.510 9.449 1.00 89.38 74 THR A CA 1
ATOM 579 C C . THR A 1 74 ? -14.556 0.115 9.791 1.00 89.38 74 THR A C 1
ATOM 581 O O . THR A 1 74 ? -14.757 -0.743 10.642 1.00 89.38 74 THR A O 1
ATOM 584 N N . SER A 1 75 ? -15.551 0.739 9.155 1.00 86.62 75 SER A N 1
ATOM 585 C CA . SER A 1 75 ? -16.977 0.473 9.385 1.00 86.62 75 SER A CA 1
ATOM 586 C C . SER A 1 75 ? -17.362 0.512 10.873 1.00 86.62 75 SER A C 1
ATOM 588 O O . SER A 1 75 ? -18.218 -0.245 11.321 1.00 86.62 75 SER A O 1
ATOM 590 N N . GLY A 1 76 ? -16.702 1.378 11.653 1.00 84.69 76 GLY A N 1
ATOM 591 C CA . GLY A 1 76 ? -16.923 1.523 13.096 1.00 84.69 76 GLY A CA 1
ATOM 592 C C . GLY A 1 76 ? -16.120 0.569 13.990 1.00 84.69 76 GLY A C 1
ATOM 593 O O . GLY A 1 76 ? -16.243 0.660 15.209 1.00 84.69 76 GLY A O 1
ATOM 594 N N . ALA A 1 77 ? -15.279 -0.307 13.430 1.00 87.62 77 ALA A N 1
ATOM 595 C CA . ALA A 1 77 ? -14.390 -1.154 14.221 1.00 87.62 77 ALA A CA 1
ATOM 596 C C . ALA A 1 77 ? -13.362 -0.302 14.997 1.00 87.62 77 ALA A C 1
ATOM 598 O O . ALA A 1 77 ? -12.744 0.594 14.404 1.00 87.62 77 ALA A O 1
ATOM 599 N N . PRO A 1 78 ? -13.142 -0.571 16.299 1.00 87.38 78 PRO A N 1
ATOM 600 C CA . PRO A 1 78 ? -12.112 0.108 17.073 1.00 87.38 78 PRO A CA 1
ATOM 601 C C . PRO A 1 78 ? -10.728 -0.356 16.604 1.00 87.38 78 PRO A C 1
ATOM 603 O O . PRO A 1 78 ? -10.355 -1.515 16.771 1.00 87.38 78 PRO A O 1
ATOM 606 N N . VAL A 1 79 ? -9.967 0.562 16.012 1.00 93.19 79 VAL A N 1
ATOM 607 C CA . VAL A 1 79 ? -8.606 0.317 15.521 1.00 93.19 79 VAL A CA 1
ATOM 608 C C . VAL A 1 79 ? -7.619 1.090 16.383 1.00 93.19 79 VAL A C 1
ATOM 610 O O . VAL A 1 79 ? -7.780 2.291 16.588 1.00 93.19 79 VAL A O 1
ATOM 613 N N . SER A 1 80 ? -6.585 0.401 16.857 1.00 94.38 80 SER A N 1
ATOM 614 C CA . SER A 1 80 ? -5.494 0.974 17.652 1.00 94.38 80 SER A CA 1
ATOM 615 C C . SER A 1 80 ? -4.105 0.690 17.072 1.00 94.38 80 SER A C 1
ATOM 617 O O . SER A 1 80 ? -3.128 1.267 17.546 1.00 94.38 80 SER A O 1
ATOM 619 N N . GLY A 1 81 ? -3.996 -0.177 16.061 1.00 95.06 81 GLY A N 1
ATOM 620 C CA . GLY A 1 81 ? -2.72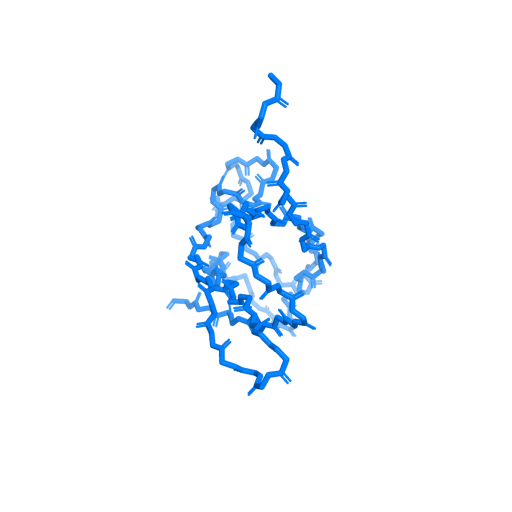2 -0.542 15.445 1.00 95.06 81 GLY A CA 1
ATOM 621 C C . GLY A 1 81 ? -2.871 -1.097 14.030 1.00 95.06 81 GLY A C 1
ATOM 622 O O . GLY A 1 81 ? -3.973 -1.172 13.479 1.00 95.06 81 GLY A O 1
ATOM 623 N N . TYR A 1 82 ? -1.740 -1.462 13.425 1.00 96.19 82 TYR A N 1
ATOM 624 C CA . TYR A 1 82 ? -1.687 -2.055 12.093 1.00 96.19 82 TYR A CA 1
ATOM 625 C C . TYR A 1 82 ? -0.473 -2.980 11.929 1.00 96.19 82 TYR A C 1
ATOM 627 O O . TYR A 1 82 ? 0.524 -2.863 12.638 1.00 96.19 82 TYR A O 1
ATOM 635 N N . ARG A 1 83 ? -0.547 -3.878 10.945 1.00 96.75 83 ARG A N 1
ATOM 636 C CA . ARG A 1 83 ? 0.545 -4.730 10.458 1.00 96.75 83 ARG A CA 1
ATOM 637 C C . ARG A 1 83 ? 0.501 -4.759 8.932 1.00 96.75 83 ARG A C 1
ATOM 639 O O . ARG A 1 83 ? -0.589 -4.756 8.357 1.00 96.75 83 ARG A O 1
ATOM 646 N N . VAL A 1 84 ? 1.666 -4.796 8.287 1.00 96.38 84 VAL A N 1
ATOM 647 C CA . VAL A 1 84 ? 1.777 -4.877 6.824 1.00 96.38 84 VAL A CA 1
ATOM 648 C C . VAL A 1 84 ? 2.712 -6.005 6.434 1.00 96.38 84 VAL A C 1
ATOM 650 O O . VAL A 1 84 ? 3.825 -6.088 6.952 1.00 96.38 84 VAL A O 1
ATOM 653 N N . PHE A 1 85 ? 2.265 -6.835 5.498 1.00 97.06 85 PHE A N 1
ATOM 654 C CA . PHE A 1 85 ? 3.071 -7.888 4.895 1.00 97.06 85 PHE A CA 1
ATOM 655 C C . PHE A 1 85 ? 3.212 -7.666 3.393 1.00 97.06 85 PHE A C 1
ATOM 657 O O . PHE A 1 85 ? 2.292 -7.192 2.728 1.00 97.06 85 PHE A O 1
ATOM 664 N N . VAL A 1 86 ? 4.384 -8.028 2.878 1.00 95.31 86 VAL A N 1
ATOM 665 C CA . VAL A 1 86 ? 4.707 -8.059 1.451 1.00 95.31 86 VAL A CA 1
ATOM 666 C C . VAL A 1 86 ? 4.675 -9.519 1.009 1.00 95.31 86 VAL A C 1
ATOM 668 O O . VAL A 1 86 ? 5.267 -10.370 1.675 1.00 95.31 86 VAL A O 1
ATOM 671 N N . THR A 1 87 ? 3.981 -9.827 -0.083 1.00 93.06 87 THR A N 1
ATOM 672 C CA . THR A 1 87 ? 3.828 -11.196 -0.606 1.00 93.06 87 THR A CA 1
ATOM 673 C C . THR A 1 87 ? 4.072 -11.208 -2.117 1.00 93.06 87 THR A C 1
ATOM 675 O O . THR A 1 87 ? 3.699 -10.258 -2.799 1.00 93.06 87 THR A O 1
ATOM 678 N N . TYR A 1 88 ? 4.722 -12.255 -2.630 1.00 88.50 88 TYR A N 1
ATOM 679 C CA . TYR A 1 88 ? 5.045 -12.451 -4.050 1.00 88.50 88 TYR A CA 1
ATOM 680 C C . TYR A 1 88 ? 4.390 -13.720 -4.587 1.00 88.50 88 TYR A C 1
ATOM 682 O O . TYR A 1 88 ? 4.212 -14.659 -3.776 1.00 88.50 88 TYR A O 1
#

Nearest PDB structures (foldseek):
  5mu8-assembly12_X  TM=3.288E-01  e=2.600E+00  Homo sapiens
  5mu8-assembly7_N  TM=3.000E-01  e=3.236E+00  Homo sapiens
  8kb6-assembly1_A  TM=3.001E-01  e=2.901E+00  Canis lupus familiaris
  1a8m-assembly1_B  TM=2.727E-01  e=2.901E+00  Homo sapiens
  4adf-assembly2_M  TM=3.963E-01  e=7.763E+00  human gammaherpesvirus 4